Protein AF-A0A493T9R5-F1 (afdb_monomer)

Secondary structure (DSSP, 8-state):
--HHHHHHHHHHHHHHHHHHHHHHHHHHHHHHHHHHHHHHHHHHHHHS--TTHHHHHHHHHHHHHHHHHHHTTTTHHHHHHHHHHHHHHHHHH-HHHHHHHHHHHHHHHHHHHHHHHHHHHHHHHHHHHHHHHTTTGGGS--

pLDDT: mean 73.71, std 12.18, range [38.88, 91.94]

Radius of gyration: 25.65 Å; Cα contacts (8 Å, |Δi|>4): 9; chains: 1; bounding box: 42×55×64 Å

Foldseek 3Di:
DPVVVVVVVVVVVCVVCVVVVVVVVVVCVVCVVVVVVVVVVVVVCVVDPDPPPVVVVVCVVVCVVVVVLVVVPPVNCVCCVVVVVVLVVCCVVPVPVVVVCCVVVVVVVVVVVVVVVVVVVVVVVVVVVVVVVVVVVVPPDD

Sequence (142 aa):
NPQTQLEEGVSHLRHAMEPYTAWCQDLYAKAKPQLEKAVEQGFEFLQNPPDGFYPRLGVIGFAGILGLFLARGSKIKKLVYPAGFMGIGASMYYPQQAVAVAKVAGTQLYDWSLQGYIAVESLWKDNAKKKKSGKKDDKGSH

Solvent-accessible surface area (backbone atoms only — not comparable to full-atom values): 7916 Å² total; per-residue (Å²): 128,77,63,61,64,54,52,52,53,50,49,52,48,46,64,63,38,49,64,54,52,51,51,51,48,50,51,45,62,62,44,45,62,55,49,50,49,51,47,51,52,49,46,52,47,65,74,60,61,63,95,64,52,66,66,50,52,50,49,52,52,49,50,50,53,51,48,53,55,56,71,60,42,77,63,52,54,71,47,52,48,59,54,50,51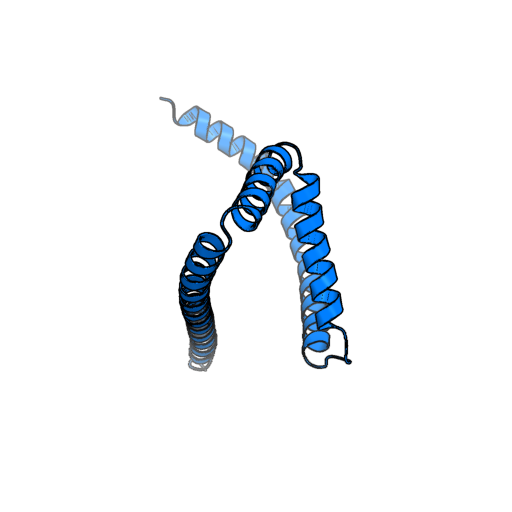,49,51,51,51,47,36,73,76,36,53,70,58,44,51,53,51,48,52,57,49,49,53,50,51,49,52,50,49,51,52,49,50,51,51,50,51,49,55,48,53,51,52,53,47,52,60,55,50,65,60,56,71,74,74,74,80,127

Mean predicted aligned error: 17.47 Å

Organism: Anas platyrhynchos platyrhynchos (NCBI:txid8840)

InterPro domains:
  IPR019166 MICOS complex subunit MIC26/MIC27 [PF09769] (2-121)
  IPR033182 MICOS complex subunit MIC26/MIC27, animal [PTHR14564] (2-140)

Structure (mmCIF, N/CA/C/O backbone):
data_AF-A0A493T9R5-F1
#
_entry.id   AF-A0A493T9R5-F1
#
loop_
_atom_site.group_PDB
_atom_site.id
_atom_site.type_symbol
_atom_site.label_atom_id
_atom_site.label_alt_id
_atom_site.label_comp_id
_atom_site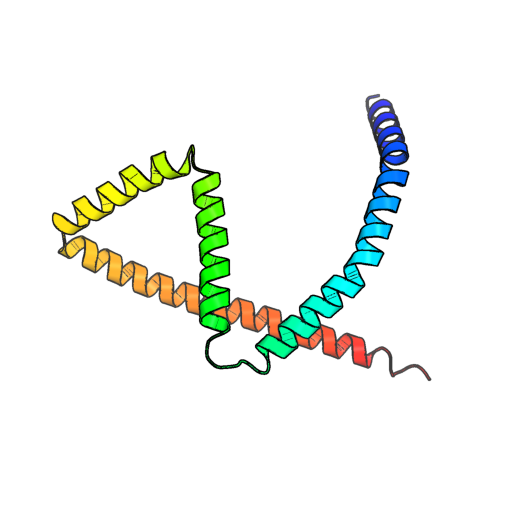.label_asym_id
_atom_site.label_entity_id
_atom_site.label_seq_id
_atom_site.pdbx_PDB_ins_code
_atom_site.Cartn_x
_atom_site.Cartn_y
_atom_site.Cartn_z
_atom_site.occupancy
_atom_site.B_iso_or_equiv
_atom_site.auth_seq_id
_atom_site.auth_comp_id
_atom_site.auth_asym_id
_atom_site.auth_atom_id
_atom_site.pdbx_PDB_model_num
ATOM 1 N N . ASN A 1 1 ? -7.040 25.510 37.818 1.00 50.69 1 ASN A N 1
ATOM 2 C CA . ASN A 1 1 ? -6.630 24.094 37.826 1.00 50.69 1 ASN A CA 1
ATOM 3 C C . ASN A 1 1 ? -7.347 23.388 36.672 1.00 50.69 1 ASN A C 1
ATOM 5 O O . ASN A 1 1 ? -8.528 23.117 36.810 1.00 50.69 1 ASN A O 1
ATOM 9 N N . PRO A 1 2 ? -6.716 23.241 35.495 1.00 55.94 2 PRO A N 1
ATOM 10 C CA . PRO A 1 2 ? -7.380 22.814 34.254 1.00 55.94 2 PRO A CA 1
ATOM 11 C C . PRO A 1 2 ? -7.611 21.297 34.123 1.00 55.94 2 PRO A C 1
ATOM 13 O O . PRO A 1 2 ? -8.224 20.870 33.150 1.00 55.94 2 PRO A O 1
ATOM 16 N N . GLN A 1 3 ? -7.129 20.480 35.067 1.00 57.50 3 GLN A N 1
ATOM 17 C CA . GLN A 1 3 ? -7.228 19.019 34.964 1.00 57.50 3 GLN A CA 1
ATOM 18 C C . GLN A 1 3 ? -8.639 18.476 35.230 1.00 57.50 3 GLN A C 1
ATOM 20 O O . GLN A 1 3 ? -9.060 17.547 34.549 1.00 57.50 3 GLN A O 1
ATOM 25 N N . THR A 1 4 ? -9.415 19.121 36.103 1.00 69.31 4 THR A N 1
ATOM 26 C CA . THR A 1 4 ? -10.737 18.623 36.516 1.00 69.31 4 THR A CA 1
ATOM 27 C C . THR A 1 4 ? -11.783 18.643 35.396 1.00 69.31 4 THR A C 1
ATOM 29 O O . THR A 1 4 ? -12.556 17.704 35.273 1.00 69.31 4 THR A O 1
ATOM 32 N N . GLN A 1 5 ? -11.784 19.651 34.512 1.00 67.12 5 GLN A N 1
ATOM 33 C CA . GLN A 1 5 ? -12.744 19.703 33.391 1.00 67.12 5 GLN A CA 1
ATOM 34 C C . GLN A 1 5 ? -12.458 18.662 32.298 1.00 67.12 5 GLN A C 1
ATOM 36 O O . GLN A 1 5 ? -13.377 18.170 31.644 1.00 67.12 5 GLN A O 1
ATOM 41 N N . LEU A 1 6 ? -11.183 18.321 32.093 1.00 73.31 6 LEU A N 1
ATOM 42 C CA . LEU A 1 6 ? -10.774 17.263 31.167 1.00 73.31 6 LEU A CA 1
ATOM 43 C C . LEU A 1 6 ? -11.136 15.885 31.721 1.00 73.31 6 LEU A C 1
ATOM 45 O O . LEU A 1 6 ? -11.622 15.045 30.970 1.00 73.31 6 LEU A O 1
ATOM 49 N N . GLU A 1 7 ? -10.948 15.668 33.021 1.00 69.88 7 GLU A N 1
ATOM 50 C CA . GLU A 1 7 ? -11.354 14.429 33.688 1.00 69.88 7 GLU A CA 1
ATOM 51 C C . GLU A 1 7 ? -12.868 14.225 33.624 1.00 69.88 7 GLU A C 1
ATOM 53 O O . GLU A 1 7 ? -13.324 13.134 33.288 1.00 69.88 7 GLU A O 1
ATOM 58 N N . GLU A 1 8 ? -13.649 15.281 33.838 1.00 72.00 8 GLU A N 1
ATOM 59 C CA . GLU A 1 8 ? -15.110 15.219 33.786 1.00 72.00 8 GLU A CA 1
ATOM 60 C C . GLU A 1 8 ? -15.630 14.990 32.356 1.00 72.00 8 GLU A C 1
ATOM 62 O O . GLU A 1 8 ? -16.502 14.147 32.131 1.00 72.00 8 GLU A O 1
ATOM 67 N N . GLY A 1 9 ? -15.023 15.645 31.359 1.00 75.62 9 GLY A N 1
ATOM 68 C CA . GLY A 1 9 ? -15.334 15.430 29.942 1.00 75.62 9 GLY A CA 1
ATOM 69 C C . GLY A 1 9 ? -14.953 14.032 29.441 1.00 75.62 9 GLY A C 1
ATOM 70 O O . GLY A 1 9 ? -15.719 13.409 28.702 1.00 75.62 9 GLY A O 1
ATOM 71 N N . VAL A 1 10 ? -13.804 13.501 29.873 1.00 75.81 10 VAL A N 1
ATOM 72 C CA . VAL A 1 10 ? -13.378 12.125 29.569 1.00 75.81 10 VAL A CA 1
ATOM 73 C C . VAL A 1 10 ? -14.275 11.112 30.277 1.00 75.81 10 VAL A C 1
ATOM 75 O O . VAL A 1 10 ? -14.605 10.093 29.676 1.00 75.81 10 VAL A O 1
ATOM 78 N N . SER A 1 11 ? -14.713 11.388 31.507 1.00 70.44 11 SER A N 1
ATOM 79 C CA . SER A 1 11 ? -15.625 10.518 32.256 1.00 70.44 11 SER A CA 1
ATOM 80 C C . SER A 1 11 ? -17.005 10.438 31.590 1.00 70.44 11 SER A C 1
ATOM 82 O O . SER A 1 11 ? -17.513 9.341 31.350 1.00 70.44 11 SER A O 1
ATOM 84 N N . HIS A 1 12 ? -17.560 11.574 31.152 1.00 71.75 12 HIS A N 1
ATOM 85 C CA . HIS A 1 12 ? -18.806 11.612 30.375 1.00 71.75 12 HIS A CA 1
ATOM 86 C C . HIS A 1 12 ? -18.686 10.912 29.016 1.00 71.75 12 HIS A C 1
ATOM 88 O O . HIS A 1 12 ? -19.580 10.155 28.631 1.00 71.75 12 HIS A O 1
ATOM 94 N N . LEU A 1 13 ? -17.577 11.116 28.296 1.00 73.62 13 LEU A N 1
ATOM 95 C CA . LEU A 1 13 ? -17.308 10.408 27.039 1.00 73.62 13 LEU A CA 1
ATOM 96 C C . LEU A 1 13 ? -17.163 8.904 27.250 1.00 73.62 13 LEU A C 1
ATOM 98 O O . LEU A 1 13 ? -17.627 8.134 26.415 1.00 73.62 13 LEU A O 1
ATOM 102 N N . ARG A 1 14 ? -16.541 8.478 28.351 1.00 71.75 14 ARG A N 1
ATOM 103 C CA . ARG A 1 14 ? -16.365 7.063 28.681 1.00 71.75 14 ARG A CA 1
ATOM 104 C C . ARG A 1 14 ? -17.703 6.404 28.985 1.00 71.75 14 ARG A C 1
ATOM 106 O O . ARG A 1 14 ? -17.974 5.355 28.417 1.00 71.75 14 ARG A O 1
ATOM 113 N N . HIS A 1 15 ? -18.565 7.060 29.759 1.00 70.06 15 HIS A N 1
ATOM 114 C CA . HIS A 1 15 ? -19.917 6.566 30.016 1.00 70.06 15 HIS A CA 1
ATOM 115 C C . HIS A 1 15 ? -20.797 6.537 28.756 1.00 70.06 15 HIS A C 1
ATOM 117 O O . HIS A 1 15 ? -21.596 5.621 28.585 1.00 70.06 15 HIS A O 1
ATOM 123 N N . ALA A 1 16 ? -20.632 7.498 27.840 1.00 72.25 16 ALA A N 1
ATOM 124 C CA . ALA A 1 16 ? -21.339 7.496 26.558 1.00 72.25 16 ALA A CA 1
ATOM 125 C C . ALA A 1 16 ? -20.781 6.451 25.571 1.00 72.25 16 ALA A C 1
ATOM 127 O O . ALA A 1 16 ? -21.531 5.893 24.768 1.00 72.25 16 ALA A O 1
ATOM 128 N N . MET A 1 17 ? -19.475 6.172 25.625 1.00 68.12 17 MET A N 1
AT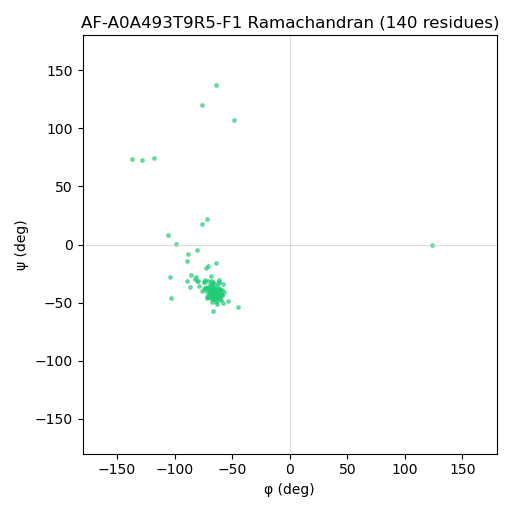OM 129 C CA . MET A 1 17 ? -18.829 5.174 24.773 1.00 68.12 17 MET A CA 1
ATOM 130 C C . MET A 1 17 ? -18.971 3.752 25.294 1.00 68.12 17 MET A C 1
ATOM 132 O O . MET A 1 17 ? -19.018 2.863 24.458 1.00 68.12 17 MET A O 1
ATOM 136 N N . GLU A 1 18 ? -19.074 3.511 26.602 1.00 71.25 18 GLU A N 1
ATOM 137 C CA . GLU A 1 18 ? -19.261 2.175 27.191 1.00 71.25 18 GLU A CA 1
ATOM 138 C C . GLU A 1 18 ? -20.316 1.323 26.458 1.00 71.25 18 GLU A C 1
ATOM 140 O O . GLU A 1 18 ? -19.966 0.240 25.971 1.00 71.25 18 GLU A O 1
ATOM 145 N N . PRO A 1 19 ? -21.563 1.800 26.261 1.00 77.00 19 PRO A N 1
ATOM 146 C CA . PRO A 1 19 ? -22.580 1.031 25.546 1.00 77.00 19 PRO A CA 1
ATOM 147 C C . PRO A 1 19 ? -22.249 0.850 24.056 1.00 77.00 19 PRO A C 1
ATOM 149 O O . PRO A 1 19 ? -22.536 -0.199 23.479 1.00 77.00 19 PRO A O 1
ATOM 152 N N . TYR A 1 20 ? -21.595 1.831 23.426 1.00 70.25 20 TYR A N 1
ATOM 153 C CA . TYR A 1 20 ? -21.198 1.746 22.018 1.00 70.25 20 TYR A CA 1
ATOM 154 C C . TYR A 1 20 ? -20.020 0.787 21.800 1.00 70.25 20 TYR A C 1
ATOM 156 O O . TYR A 1 20 ? -19.991 0.038 20.823 1.00 70.25 20 TYR A O 1
ATOM 164 N N . THR A 1 21 ? -19.065 0.762 22.731 1.00 76.88 21 THR A N 1
ATOM 165 C CA . THR A 1 21 ? -17.950 -0.184 22.739 1.00 76.88 21 THR A CA 1
ATOM 166 C C . THR A 1 21 ? -18.435 -1.599 22.989 1.00 76.88 21 THR A C 1
ATOM 168 O O . THR A 1 21 ? -17.952 -2.499 22.312 1.00 76.88 21 THR A O 1
ATOM 171 N N . ALA A 1 22 ? -19.427 -1.798 23.862 1.00 79.19 22 ALA A N 1
ATOM 172 C CA . ALA A 1 22 ? -20.042 -3.104 24.081 1.00 79.19 22 ALA A CA 1
ATOM 173 C C . ALA A 1 22 ? -20.766 -3.605 22.820 1.00 79.19 22 ALA A C 1
ATOM 175 O O . ALA A 1 22 ? -20.564 -4.744 22.410 1.00 79.19 22 ALA A O 1
ATOM 176 N N . TRP A 1 23 ? -21.534 -2.744 22.143 1.00 82.06 23 TRP A N 1
ATOM 177 C CA . TRP A 1 23 ? -22.203 -3.100 20.886 1.00 82.06 23 TRP A CA 1
ATOM 178 C C . TRP A 1 23 ? -21.214 -3.384 19.747 1.00 82.06 23 TRP A C 1
ATOM 180 O O . TRP A 1 23 ? -21.357 -4.370 19.026 1.00 82.06 23 TRP A O 1
ATOM 190 N N . CYS A 1 24 ? -20.166 -2.565 19.612 1.00 79.75 24 CYS A N 1
ATOM 191 C CA . CYS A 1 24 ? -19.088 -2.822 18.656 1.00 79.75 24 CYS A CA 1
ATOM 192 C C . CYS A 1 24 ? -18.336 -4.116 18.979 1.00 79.75 24 CYS A C 1
ATOM 194 O O . CYS A 1 24 ? -17.995 -4.854 18.061 1.00 79.75 24 CYS A O 1
ATOM 196 N N . GLN A 1 25 ? -18.073 -4.401 20.256 1.00 81.19 25 GLN A N 1
ATOM 197 C CA . GLN A 1 25 ? -17.434 -5.644 20.681 1.00 81.19 25 GLN A CA 1
ATOM 198 C C . GLN A 1 25 ? -18.319 -6.856 20.406 1.00 81.19 25 GLN A C 1
ATOM 200 O O . GLN A 1 25 ? -17.789 -7.864 19.954 1.00 81.19 25 GLN A O 1
ATOM 205 N N . ASP A 1 26 ? -19.632 -6.758 20.610 1.00 85.62 26 ASP A N 1
ATOM 206 C CA . ASP A 1 26 ? -20.583 -7.836 20.325 1.00 85.62 26 ASP A CA 1
ATOM 207 C C . ASP A 1 26 ? -20.691 -8.106 18.820 1.00 85.62 26 ASP A C 1
ATOM 209 O O . ASP A 1 26 ? -20.531 -9.239 18.363 1.00 85.62 26 ASP A O 1
ATOM 213 N N . LEU A 1 27 ? -20.834 -7.050 18.016 1.00 85.50 27 LEU A N 1
ATOM 214 C CA . LEU A 1 27 ? -20.804 -7.164 16.561 1.00 85.50 27 LEU A CA 1
ATOM 215 C C . LEU A 1 27 ? -19.473 -7.695 16.051 1.00 85.50 27 LEU A C 1
ATOM 217 O O . LEU A 1 27 ? -19.459 -8.534 15.153 1.00 85.50 27 LEU A O 1
ATOM 221 N N . TYR A 1 28 ? -18.360 -7.231 16.615 1.00 81.62 28 TYR A N 1
ATOM 222 C CA . TYR A 1 28 ? -17.045 -7.735 16.260 1.00 81.62 28 TYR A CA 1
ATOM 223 C C . TYR A 1 28 ? -16.919 -9.203 16.656 1.00 81.62 28 TYR A C 1
ATOM 225 O O . TYR A 1 28 ? -16.521 -10.000 15.822 1.00 81.62 28 TYR A O 1
ATOM 233 N N . ALA A 1 29 ? -17.330 -9.600 17.861 1.00 84.50 29 ALA A N 1
ATOM 234 C CA . ALA A 1 29 ? -17.322 -10.989 18.315 1.00 84.50 29 ALA A CA 1
ATOM 235 C C . ALA A 1 29 ? -18.219 -11.892 17.455 1.00 84.50 29 ALA A C 1
ATOM 237 O O . ALA A 1 29 ? -17.876 -13.049 17.229 1.00 84.50 29 ALA A O 1
ATOM 238 N N . LYS A 1 30 ? -19.323 -11.362 16.920 1.00 87.12 30 LYS A N 1
ATOM 239 C CA . LYS A 1 30 ? -20.233 -12.072 16.014 1.00 87.12 30 LYS A CA 1
ATOM 240 C C . LYS A 1 30 ? -19.713 -12.145 14.578 1.00 87.12 30 LYS A C 1
ATOM 242 O O . LYS A 1 30 ? -19.903 -13.156 13.903 1.00 87.12 30 LYS A O 1
ATOM 247 N N . ALA A 1 31 ? -19.035 -11.098 14.115 1.00 83.44 31 ALA A N 1
ATOM 248 C CA . ALA A 1 31 ? -18.446 -11.022 12.783 1.00 83.44 31 ALA A CA 1
ATOM 249 C C . ALA A 1 31 ? -17.102 -11.754 12.694 1.00 83.44 31 ALA A C 1
ATOM 251 O O . ALA A 1 31 ? -16.790 -12.321 11.652 1.00 83.44 31 ALA A O 1
ATOM 252 N N . LYS A 1 32 ? -16.324 -11.798 13.780 1.00 83.19 32 LYS A N 1
ATOM 253 C CA . LYS A 1 32 ? -15.015 -12.452 13.859 1.00 83.19 32 LYS A CA 1
ATOM 254 C C . LYS A 1 32 ? -15.044 -13.915 13.406 1.00 83.19 32 LYS A C 1
ATOM 256 O O . LYS A 1 32 ? -14.253 -14.231 12.529 1.00 83.19 32 LYS A O 1
ATOM 261 N N . PRO A 1 33 ? -15.965 -14.788 13.861 1.00 82.62 33 PRO A N 1
ATOM 262 C CA . PRO A 1 33 ? -16.016 -16.168 13.386 1.00 82.62 33 PRO A CA 1
ATOM 263 C C . PRO A 1 33 ? -16.457 -16.278 11.922 1.00 82.62 33 PRO A C 1
ATOM 265 O O . PRO A 1 33 ? -16.084 -17.235 11.252 1.00 82.62 33 PRO A O 1
ATOM 268 N N . GLN A 1 34 ? -17.238 -15.327 11.393 1.00 77.62 34 GLN A N 1
ATOM 269 C CA . GLN A 1 34 ? -17.559 -15.304 9.961 1.00 77.62 34 GLN A CA 1
ATOM 270 C C . GLN A 1 34 ? -16.375 -14.837 9.122 1.00 77.62 34 GLN A C 1
ATOM 272 O O . GLN A 1 34 ? -16.141 -15.381 8.050 1.00 77.62 34 GLN A O 1
ATOM 277 N N . LEU A 1 35 ? -15.620 -13.861 9.620 1.00 80.56 35 LEU A N 1
ATOM 278 C CA . LEU A 1 35 ? -14.419 -13.364 8.974 1.00 80.56 35 LEU A CA 1
ATOM 279 C C . LEU A 1 35 ? -13.310 -14.413 9.014 1.00 80.56 35 LEU A C 1
ATOM 281 O O . LEU A 1 35 ? -12.674 -14.636 7.998 1.00 80.56 35 LEU A O 1
ATOM 285 N N . GLU A 1 36 ? -13.118 -15.094 10.143 1.00 77.44 36 GLU A N 1
ATOM 286 C CA . GLU A 1 36 ? -12.191 -16.220 10.268 1.00 77.44 36 GLU A CA 1
ATOM 287 C C . GLU A 1 36 ? -12.590 -17.342 9.309 1.00 77.44 36 GLU A C 1
ATOM 289 O O . GLU A 1 36 ? -11.750 -17.757 8.524 1.00 77.44 36 GLU A O 1
ATOM 294 N N . LYS A 1 37 ? -13.874 -17.725 9.236 1.00 76.12 37 LYS A N 1
ATOM 295 C CA . LYS A 1 37 ? -14.353 -18.698 8.238 1.00 76.12 37 LYS A CA 1
ATOM 296 C C . LYS A 1 37 ? -14.161 -18.229 6.797 1.00 76.12 37 LYS A C 1
ATOM 298 O O . LYS A 1 37 ? -13.744 -19.019 5.965 1.00 76.12 37 LYS A O 1
ATOM 303 N N . ALA A 1 38 ? -14.441 -16.966 6.484 1.00 76.06 38 ALA A N 1
ATOM 304 C CA . ALA A 1 38 ? -14.270 -16.417 5.138 1.00 76.06 38 ALA A CA 1
ATOM 305 C C . ALA A 1 38 ? -12.791 -16.297 4.747 1.00 76.06 38 ALA A C 1
ATOM 307 O O . ALA A 1 38 ? -12.438 -16.502 3.589 1.00 76.06 38 ALA A O 1
ATOM 308 N N . VAL A 1 39 ? -11.922 -15.982 5.709 1.00 73.19 39 VAL A N 1
ATOM 309 C CA . VAL A 1 39 ? -10.470 -15.942 5.529 1.00 73.19 39 VAL A CA 1
ATOM 310 C C . VAL A 1 39 ? -9.928 -17.350 5.373 1.00 73.19 39 VAL A C 1
ATOM 312 O O . VAL A 1 39 ? -9.133 -17.562 4.477 1.00 73.19 39 VAL A O 1
ATOM 315 N N . GLU A 1 40 ? -10.363 -18.310 6.181 1.00 68.88 40 GLU A N 1
ATOM 316 C CA . GLU A 1 40 ? -9.911 -19.701 6.129 1.00 68.88 40 GLU A CA 1
ATOM 317 C C . GLU A 1 40 ? -10.385 -20.383 4.840 1.00 68.88 40 GLU A C 1
ATOM 319 O O . GLU A 1 40 ? -9.583 -20.989 4.139 1.00 68.88 40 GLU A O 1
ATOM 324 N N . GLN A 1 41 ? -11.636 -20.146 4.435 1.00 66.44 41 GLN A N 1
ATOM 325 C CA . GLN A 1 41 ? -12.192 -20.607 3.163 1.00 66.44 41 GLN A CA 1
ATOM 326 C C . GLN A 1 41 ? -11.553 -19.887 1.966 1.00 66.44 41 GLN A C 1
ATOM 328 O O . GLN A 1 41 ? -11.262 -20.508 0.948 1.00 66.44 41 GLN A O 1
ATOM 333 N N . GLY A 1 42 ? -11.269 -18.587 2.088 1.00 67.44 42 GLY A N 1
ATOM 334 C CA . GLY A 1 42 ? -10.523 -17.827 1.085 1.00 67.44 42 GLY A CA 1
ATOM 335 C C . GLY A 1 42 ? -9.061 -18.265 0.980 1.00 67.44 42 GLY A C 1
ATOM 336 O O . GLY A 1 42 ? -8.505 -18.280 -0.115 1.00 67.44 42 GLY A O 1
ATOM 337 N N . PHE A 1 43 ? -8.447 -18.662 2.095 1.00 61.97 43 PHE A N 1
ATOM 338 C CA . PHE A 1 43 ? -7.071 -19.140 2.168 1.00 61.97 43 PHE A CA 1
ATOM 339 C C . PHE A 1 43 ? -6.952 -20.571 1.642 1.00 61.97 43 PHE A C 1
ATOM 341 O O . PHE A 1 43 ? -6.032 -20.833 0.878 1.00 61.97 43 PHE A O 1
ATOM 348 N N . GLU A 1 44 ? -7.905 -21.462 1.932 1.00 64.00 44 GLU A N 1
ATOM 349 C CA . GLU A 1 44 ? -8.023 -22.769 1.265 1.00 64.00 44 GLU A CA 1
ATOM 350 C C . GLU A 1 44 ? -8.210 -22.614 -0.250 1.00 64.00 44 GLU A C 1
ATOM 352 O O . GLU A 1 44 ? -7.595 -23.347 -1.027 1.00 64.00 44 GLU A O 1
ATOM 357 N N . PHE A 1 45 ? -8.995 -21.622 -0.686 1.00 60.22 45 PHE A N 1
ATOM 358 C CA . PHE A 1 45 ? -9.194 -21.310 -2.106 1.00 60.22 45 PHE A CA 1
ATOM 359 C C . PHE A 1 45 ? -7.931 -20.736 -2.774 1.00 60.22 45 PHE A C 1
ATOM 361 O O . PHE A 1 45 ? -7.679 -20.970 -3.955 1.00 60.22 45 PHE A O 1
ATOM 368 N N . LEU A 1 46 ? -7.105 -20.004 -2.018 1.00 64.56 46 LEU A N 1
ATOM 369 C CA . LEU A 1 46 ? -5.769 -19.566 -2.441 1.00 64.56 46 LEU A CA 1
ATOM 370 C C . LEU A 1 46 ? -4.758 -20.726 -2.451 1.00 64.56 46 LEU A C 1
ATOM 372 O O . LEU A 1 46 ? -3.830 -20.713 -3.256 1.00 64.56 46 LEU A O 1
ATOM 376 N N . GLN A 1 47 ? -4.929 -21.717 -1.570 1.00 62.91 47 GLN A N 1
ATOM 377 C CA . GLN A 1 47 ? -4.018 -22.851 -1.400 1.00 62.91 47 GLN A CA 1
ATOM 378 C C . GLN A 1 47 ? -4.254 -23.968 -2.436 1.00 62.91 47 GLN A C 1
ATOM 380 O O . GLN A 1 47 ? -3.295 -24.641 -2.809 1.00 62.91 47 GLN A O 1
ATOM 385 N N . ASN A 1 48 ? -5.480 -24.112 -2.958 1.00 58.03 48 ASN A N 1
ATOM 386 C CA . ASN A 1 48 ? -5.820 -24.937 -4.127 1.00 58.03 48 ASN A CA 1
ATOM 387 C C . ASN A 1 48 ? -6.374 -24.058 -5.263 1.00 58.03 48 ASN A C 1
ATOM 389 O O . ASN A 1 48 ? -7.586 -24.041 -5.482 1.00 58.03 48 ASN A O 1
ATOM 393 N N . PRO A 1 49 ? -5.536 -23.289 -5.976 1.00 57.19 49 PRO A N 1
ATOM 394 C CA . PRO A 1 49 ? -6.042 -22.360 -6.971 1.00 57.19 49 PRO A CA 1
ATOM 395 C C . PRO A 1 49 ? -6.469 -23.108 -8.249 1.00 57.19 49 PRO A C 1
ATOM 397 O O . PRO A 1 49 ? -5.622 -23.714 -8.904 1.00 57.19 49 PRO A O 1
ATOM 400 N N . PRO A 1 50 ? -7.744 -23.037 -8.674 1.00 60.62 50 PRO A N 1
ATOM 401 C CA . PRO A 1 50 ? -8.088 -23.272 -10.070 1.00 60.62 50 PRO A CA 1
ATOM 402 C C . PRO A 1 50 ? -7.445 -22.173 -10.934 1.00 60.62 50 PRO A C 1
ATOM 404 O O . PRO A 1 50 ? -7.450 -20.993 -10.558 1.00 60.62 50 PRO A O 1
ATOM 407 N N . ASP A 1 51 ? -6.880 -22.556 -12.082 1.00 54.50 51 ASP A N 1
ATOM 408 C CA . ASP A 1 51 ? -6.184 -21.662 -13.014 1.00 54.50 51 ASP A CA 1
ATOM 409 C C . ASP A 1 51 ? -7.016 -20.399 -13.320 1.00 54.50 51 ASP A C 1
ATOM 411 O O . ASP A 1 51 ? -8.028 -20.441 -14.021 1.00 54.50 51 ASP A O 1
ATOM 415 N N . GLY A 1 52 ? -6.605 -19.248 -12.767 1.00 59.66 52 GLY A N 1
ATOM 416 C CA . GLY A 1 52 ? -7.226 -17.942 -13.037 1.00 59.66 52 GLY A CA 1
ATOM 417 C C . GLY A 1 52 ? -7.739 -17.145 -11.832 1.00 59.66 52 GLY A C 1
ATOM 418 O O . GLY A 1 52 ? -8.213 -16.022 -12.026 1.00 59.66 52 GLY A O 1
ATOM 419 N N . PHE A 1 53 ? -7.620 -17.642 -10.597 1.00 67.00 53 PHE A N 1
ATOM 420 C CA . PHE A 1 53 ? -8.083 -16.902 -9.410 1.00 67.00 53 PHE A CA 1
ATOM 421 C C . PHE A 1 53 ? -7.211 -15.682 -9.053 1.00 67.00 53 PHE A C 1
ATOM 423 O O . PHE A 1 53 ? -7.732 -14.585 -8.849 1.00 67.00 53 PHE A O 1
ATOM 430 N N . TYR A 1 54 ? -5.883 -15.834 -9.058 1.00 68.56 54 TYR A N 1
ATOM 431 C CA . TYR A 1 54 ? -4.937 -14.751 -8.749 1.00 68.56 54 TYR A CA 1
ATOM 432 C C . TYR A 1 54 ? -4.995 -13.568 -9.726 1.00 68.56 54 TYR A C 1
ATOM 434 O O . TYR A 1 54 ? -5.039 -12.431 -9.258 1.00 68.56 54 TYR A O 1
ATOM 442 N N . PRO A 1 55 ? -5.067 -13.779 -11.056 1.00 74.75 55 PRO A N 1
ATOM 443 C CA . PRO A 1 55 ? -5.295 -12.687 -11.995 1.00 74.75 55 PRO A CA 1
ATOM 444 C C . PRO A 1 55 ? -6.587 -11.915 -11.703 1.00 74.75 55 PRO A C 1
ATOM 446 O O . PRO A 1 55 ? -6.589 -10.689 -11.741 1.00 74.75 55 PRO A O 1
ATOM 449 N N . ARG A 1 56 ? -7.683 -12.603 -11.352 1.00 74.69 56 ARG A N 1
ATOM 450 C CA . ARG A 1 56 ? -8.980 -11.962 -11.070 1.00 74.69 56 ARG A CA 1
ATOM 451 C C . ARG A 1 56 ? -8.978 -11.199 -9.748 1.00 74.69 56 ARG A C 1
ATOM 453 O O . ARG A 1 56 ? -9.421 -10.056 -9.724 1.00 74.69 56 ARG A O 1
ATOM 460 N N . LEU A 1 57 ? -8.435 -11.781 -8.677 1.00 80.75 57 LEU A N 1
ATOM 461 C CA . LEU A 1 57 ? -8.229 -11.079 -7.404 1.00 80.75 57 LEU A CA 1
ATOM 462 C C . LEU A 1 57 ? -7.301 -9.876 -7.565 1.00 80.75 57 LEU A C 1
ATOM 464 O O . LEU A 1 57 ? -7.581 -8.811 -7.022 1.00 80.75 57 LEU A O 1
ATOM 468 N N . GLY A 1 58 ? -6.229 -10.037 -8.340 1.00 80.75 58 GLY A N 1
ATOM 469 C CA . GLY A 1 58 ? -5.303 -8.965 -8.673 1.00 80.75 58 GLY A CA 1
ATOM 470 C C . GLY A 1 58 ? -6.025 -7.812 -9.357 1.00 80.75 58 GLY A C 1
ATOM 471 O O . GLY A 1 58 ? -5.919 -6.682 -8.894 1.00 80.75 58 GLY A O 1
ATOM 472 N N . VAL A 1 59 ? -6.824 -8.097 -10.391 1.00 85.06 59 VAL A N 1
ATOM 473 C CA . VAL A 1 59 ? -7.605 -7.080 -11.114 1.00 85.06 59 VAL A CA 1
ATOM 474 C C . VAL A 1 59 ? -8.668 -6.437 -10.222 1.00 85.06 59 VAL A C 1
ATOM 476 O O . VAL A 1 59 ? -8.808 -5.220 -10.258 1.00 85.06 59 VAL A O 1
ATOM 479 N N . ILE A 1 60 ? -9.381 -7.200 -9.388 1.00 83.69 60 ILE A N 1
ATOM 480 C CA . ILE A 1 60 ? -10.391 -6.662 -8.459 1.00 83.69 60 ILE A CA 1
ATOM 481 C C . ILE A 1 60 ? -9.737 -5.759 -7.403 1.00 83.69 60 ILE A C 1
ATOM 483 O O . ILE A 1 60 ? -10.219 -4.655 -7.147 1.00 83.69 60 ILE A O 1
ATOM 487 N N . GLY A 1 61 ? -8.613 -6.188 -6.827 1.00 89.81 61 GLY A N 1
ATOM 488 C CA . GLY A 1 61 ? -7.846 -5.398 -5.865 1.00 89.81 61 GLY A CA 1
ATOM 489 C C . GLY A 1 61 ? -7.281 -4.125 -6.493 1.00 89.81 61 GLY A C 1
ATOM 490 O O . GLY A 1 61 ? -7.448 -3.034 -5.943 1.00 89.81 61 GLY A O 1
ATOM 491 N N . PHE A 1 62 ? -6.690 -4.234 -7.685 1.00 87.75 62 PHE A N 1
ATOM 492 C CA . PHE A 1 62 ? -6.197 -3.076 -8.430 1.00 87.75 62 PHE A CA 1
ATOM 493 C C . PHE A 1 62 ? -7.324 -2.117 -8.803 1.00 87.75 62 PHE A C 1
ATOM 495 O O . PHE A 1 62 ? -7.172 -0.911 -8.624 1.00 87.75 62 PHE A O 1
ATOM 502 N N . ALA A 1 63 ? -8.462 -2.627 -9.274 1.00 89.38 63 ALA A N 1
ATOM 503 C CA . ALA A 1 63 ? -9.628 -1.819 -9.614 1.00 89.38 63 ALA A CA 1
ATOM 504 C C . ALA A 1 63 ? -10.190 -1.089 -8.386 1.00 89.38 63 ALA A C 1
ATOM 506 O O . ALA A 1 63 ? -10.587 0.067 -8.501 1.00 89.38 63 ALA A O 1
ATOM 507 N N . GLY A 1 64 ? -10.162 -1.712 -7.206 1.00 89.50 64 GLY A N 1
ATOM 508 C CA . GLY A 1 64 ? -10.540 -1.069 -5.948 1.00 89.50 64 GLY A CA 1
ATOM 509 C C . GLY A 1 64 ? -9.593 0.067 -5.552 1.00 89.50 64 GLY A C 1
ATOM 510 O O . GLY A 1 64 ? -10.048 1.168 -5.236 1.00 89.50 64 GLY A O 1
ATOM 511 N N . ILE A 1 65 ? -8.277 -0.160 -5.623 1.00 86.69 65 ILE A N 1
ATOM 512 C CA . ILE A 1 65 ? -7.266 0.864 -5.306 1.00 86.69 65 ILE A CA 1
ATOM 513 C C . ILE A 1 65 ? -7.343 2.025 -6.302 1.00 86.69 65 ILE A C 1
ATOM 515 O O . ILE A 1 65 ? -7.371 3.190 -5.899 1.00 86.69 65 ILE A O 1
ATOM 519 N N . LEU A 1 66 ? -7.431 1.719 -7.598 1.00 85.75 66 LEU A N 1
ATOM 520 C CA . LEU A 1 66 ? -7.617 2.713 -8.654 1.00 85.75 66 LEU A CA 1
ATOM 521 C C . LEU A 1 66 ? -8.934 3.472 -8.462 1.00 85.75 66 LEU A C 1
ATOM 523 O O . LEU A 1 66 ? -8.942 4.699 -8.522 1.00 85.75 66 LEU A O 1
ATOM 527 N N . GLY A 1 67 ? -10.027 2.775 -8.156 1.00 83.56 67 GLY A N 1
ATOM 528 C CA . GLY A 1 67 ? -11.328 3.372 -7.864 1.00 83.56 67 GLY A CA 1
ATOM 529 C C . GLY A 1 67 ? -11.281 4.329 -6.674 1.00 83.56 67 GLY A C 1
ATOM 530 O O . GLY A 1 67 ? -11.788 5.443 -6.772 1.00 83.56 67 GLY A O 1
ATOM 531 N N . LEU A 1 68 ? -10.601 3.962 -5.586 1.00 83.19 68 LEU A N 1
ATOM 532 C CA . LEU A 1 68 ? -10.399 4.827 -4.420 1.00 83.19 68 LEU A CA 1
ATOM 533 C C . LEU A 1 68 ? -9.535 6.056 -4.754 1.00 83.19 68 LEU A C 1
ATOM 535 O O . LEU A 1 68 ? -9.838 7.174 -4.325 1.00 83.19 68 LEU A O 1
ATOM 539 N N . PHE A 1 69 ? -8.479 5.865 -5.546 1.00 77.56 69 PHE A N 1
ATOM 540 C CA . PHE A 1 69 ? -7.595 6.939 -6.001 1.00 77.56 69 PHE A CA 1
ATOM 541 C C . PHE A 1 69 ? -8.329 7.937 -6.909 1.00 77.56 69 PHE A C 1
ATOM 543 O O . PHE A 1 69 ? -8.155 9.152 -6.775 1.00 77.56 69 PHE A O 1
ATOM 550 N N . LEU A 1 70 ? -9.207 7.437 -7.783 1.00 71.44 70 LEU A N 1
ATOM 551 C CA . LEU A 1 70 ? -10.065 8.247 -8.646 1.00 71.44 70 LEU A CA 1
ATOM 552 C C . LEU A 1 70 ? -11.209 8.915 -7.865 1.00 71.44 70 LEU A C 1
ATOM 554 O O . LEU A 1 70 ? -11.526 10.072 -8.144 1.00 71.44 70 LEU A O 1
ATOM 558 N N . ALA A 1 71 ? -11.795 8.235 -6.874 1.00 75.31 71 ALA A N 1
ATOM 559 C CA . ALA A 1 71 ? -12.868 8.763 -6.027 1.00 75.31 71 ALA A CA 1
ATOM 560 C C . ALA A 1 71 ? -12.386 9.912 -5.126 1.00 75.31 71 ALA A C 1
ATOM 562 O O . ALA A 1 71 ? -13.109 10.880 -4.902 1.00 75.31 71 ALA A O 1
ATOM 563 N N . ARG A 1 72 ? -11.119 9.894 -4.694 1.00 70.38 72 ARG A N 1
ATOM 564 C CA . ARG A 1 72 ? -10.463 11.008 -3.975 1.00 70.38 72 ARG A CA 1
ATOM 565 C C . ARG A 1 72 ? -10.055 12.175 -4.907 1.00 70.38 72 ARG A C 1
ATOM 567 O O . ARG A 1 72 ? -9.226 13.022 -4.564 1.00 70.38 72 ARG A O 1
ATOM 574 N N . GLY A 1 73 ? -10.638 12.223 -6.104 1.00 61.78 73 GLY A N 1
ATOM 575 C CA . GLY A 1 73 ? -10.156 12.866 -7.327 1.00 61.78 73 GLY A CA 1
ATOM 576 C C . GLY A 1 73 ? -10.152 14.393 -7.432 1.00 61.78 73 GLY A C 1
ATOM 577 O O . GLY A 1 73 ? -10.088 14.888 -8.553 1.00 61.78 73 GLY A O 1
ATOM 578 N N . SER A 1 74 ? -10.155 15.167 -6.343 1.00 61.75 74 SER A N 1
ATOM 579 C CA . SER A 1 74 ? -10.044 16.637 -6.461 1.00 61.75 74 SER A CA 1
ATOM 580 C C . SER A 1 74 ? -8.591 17.136 -6.515 1.00 61.75 74 SER A C 1
ATOM 582 O O . SER A 1 74 ? -8.271 18.054 -7.269 1.00 61.75 74 SER A O 1
ATOM 584 N N . LYS A 1 75 ? -7.666 16.507 -5.777 1.00 64.12 75 LYS A N 1
ATOM 585 C CA . LYS A 1 75 ? -6.260 16.967 -5.716 1.00 64.12 75 LYS A CA 1
ATOM 586 C C . LYS A 1 75 ? -5.286 16.122 -6.533 1.00 64.12 75 LYS A C 1
ATOM 588 O O . LYS A 1 75 ? -4.292 16.641 -7.025 1.00 64.12 75 LYS A O 1
ATOM 593 N N . ILE A 1 76 ? -5.599 14.844 -6.725 1.00 67.81 76 ILE A N 1
ATOM 594 C CA . ILE A 1 76 ? -4.748 13.898 -7.453 1.00 67.81 76 ILE A CA 1
ATOM 595 C C . ILE A 1 76 ? -4.719 14.211 -8.954 1.00 67.81 76 ILE A C 1
ATOM 597 O O . ILE A 1 76 ? -3.639 14.305 -9.528 1.00 67.81 76 ILE A O 1
ATOM 601 N N . LYS A 1 77 ? -5.876 14.478 -9.584 1.00 61.59 77 LYS A N 1
ATOM 602 C CA . LYS A 1 77 ? -5.935 14.883 -11.004 1.00 61.59 77 LYS A CA 1
ATOM 603 C C . LYS A 1 77 ? -5.120 16.152 -11.279 1.00 61.59 77 LYS A C 1
ATOM 605 O O . LYS A 1 77 ? -4.496 16.250 -12.326 1.00 61.59 77 LYS A O 1
ATOM 610 N N . LYS A 1 78 ? -5.059 17.089 -10.325 1.00 66.25 78 LYS A N 1
ATOM 611 C CA . LYS A 1 78 ? -4.320 18.355 -10.465 1.00 66.25 78 LYS A CA 1
ATOM 612 C C . LYS A 1 78 ? -2.793 18.186 -10.436 1.00 66.25 78 LYS A C 1
ATOM 614 O O . LYS A 1 78 ? -2.092 19.074 -10.896 1.00 66.25 78 LYS A O 1
ATOM 619 N N . LEU A 1 79 ? -2.289 17.062 -9.923 1.00 66.94 79 LEU A N 1
ATOM 620 C CA . LEU A 1 79 ? -0.860 16.730 -9.877 1.00 66.94 79 LEU A CA 1
ATOM 621 C C . LEU A 1 79 ? -0.478 15.719 -10.958 1.00 66.94 79 LEU A C 1
ATOM 623 O O . LEU A 1 79 ? 0.493 15.924 -11.676 1.00 66.94 79 LEU A O 1
ATOM 627 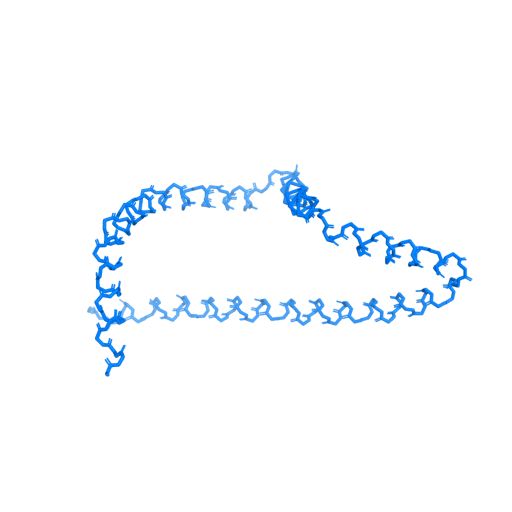N N . VAL A 1 80 ? -1.272 14.660 -11.113 1.00 70.62 80 VAL A N 1
ATOM 628 C CA . VAL A 1 80 ? -1.001 13.581 -12.069 1.00 70.62 80 VAL A CA 1
ATOM 629 C C . VAL A 1 80 ? -1.118 14.068 -13.511 1.00 70.62 80 VAL A C 1
ATOM 631 O O . VAL A 1 80 ? -0.340 13.633 -14.350 1.00 70.62 80 VAL A O 1
ATOM 634 N N . TYR A 1 81 ? -2.037 14.995 -13.806 1.00 66.81 81 TYR A N 1
ATOM 635 C CA . TYR A 1 81 ? -2.210 15.515 -15.164 1.00 66.81 81 TYR A CA 1
ATOM 636 C C . TYR A 1 81 ? -0.989 16.331 -15.629 1.00 66.81 81 TYR A C 1
ATOM 638 O O . TYR A 1 81 ? -0.369 15.922 -16.603 1.00 66.81 81 TYR A O 1
ATOM 646 N N . PRO A 1 82 ? -0.545 17.404 -14.939 1.00 73.50 82 PRO A N 1
ATOM 647 C CA . PRO A 1 82 ? 0.673 18.118 -15.326 1.00 73.50 82 PRO A CA 1
ATOM 648 C C . PRO A 1 82 ? 1.956 17.295 -15.160 1.00 73.50 82 PRO A C 1
ATOM 650 O O . PRO A 1 82 ? 2.805 17.371 -16.039 1.00 73.50 82 PRO A O 1
ATOM 653 N N . ALA A 1 83 ? 2.107 16.475 -14.111 1.00 77.12 83 ALA A N 1
ATOM 654 C CA . ALA A 1 83 ? 3.313 15.653 -13.948 1.00 77.12 83 ALA A CA 1
ATOM 655 C C . ALA A 1 83 ? 3.409 14.543 -15.008 1.00 77.12 83 ALA A C 1
ATOM 657 O O . ALA A 1 83 ? 4.474 14.321 -15.579 1.00 77.12 83 ALA A O 1
ATOM 658 N N . GLY A 1 84 ? 2.292 13.878 -15.316 1.00 77.31 84 GLY A N 1
ATOM 659 C CA . GLY A 1 84 ? 2.220 12.864 -16.365 1.00 77.31 84 GLY A CA 1
ATOM 660 C C . GLY A 1 84 ? 2.411 13.465 -17.756 1.00 77.31 84 GLY A C 1
ATOM 661 O O . GLY A 1 84 ? 3.187 12.938 -18.546 1.00 77.31 84 GLY A O 1
ATOM 662 N N . PHE A 1 85 ? 1.779 14.606 -18.042 1.00 76.19 85 PHE A N 1
ATOM 663 C CA . PHE A 1 85 ? 1.914 15.283 -19.333 1.00 76.19 85 PHE A CA 1
ATOM 664 C C . PHE A 1 85 ? 3.319 15.873 -19.535 1.00 76.19 85 PHE A C 1
ATOM 666 O O . PHE A 1 85 ? 3.878 15.743 -20.622 1.00 76.19 85 PHE A O 1
ATOM 673 N N . MET A 1 86 ? 3.937 16.441 -18.488 1.00 75.69 86 MET A N 1
ATOM 674 C CA . MET A 1 86 ? 5.348 16.853 -18.516 1.00 75.69 86 MET A CA 1
ATOM 675 C C . MET A 1 86 ? 6.286 15.661 -18.691 1.00 75.69 86 MET A C 1
ATOM 677 O O . MET A 1 86 ? 7.222 15.756 -19.476 1.00 75.69 86 MET A O 1
ATOM 681 N N . GLY A 1 87 ? 6.036 14.538 -18.013 1.00 79.50 87 GLY A N 1
ATOM 682 C CA . GLY A 1 87 ? 6.845 13.328 -18.163 1.00 79.50 87 GLY A CA 1
ATOM 683 C C . GLY A 1 87 ? 6.791 12.767 -19.585 1.00 79.50 87 GLY A C 1
ATOM 684 O O . GLY A 1 87 ? 7.830 12.469 -20.170 1.00 79.50 87 GLY A 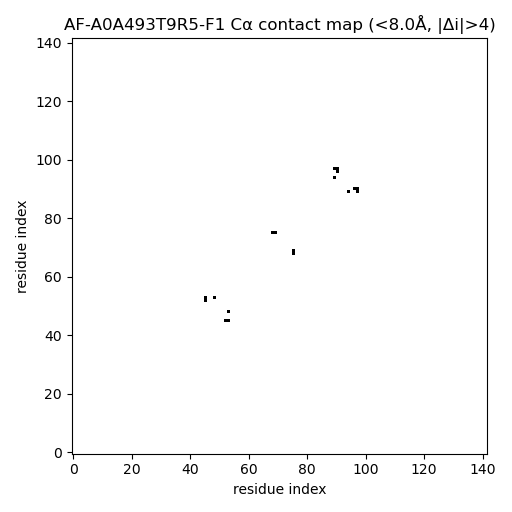O 1
ATOM 685 N N . ILE A 1 88 ? 5.595 12.700 -20.177 1.00 80.00 88 ILE A N 1
ATOM 686 C CA . ILE A 1 88 ? 5.406 12.242 -21.560 1.00 80.00 88 ILE A CA 1
ATOM 687 C C . ILE A 1 88 ? 6.048 13.230 -22.546 1.00 80.00 88 ILE A C 1
ATOM 689 O O . ILE A 1 88 ? 6.822 12.807 -23.406 1.00 80.00 88 ILE A O 1
ATOM 693 N N . GLY A 1 89 ? 5.816 14.536 -22.384 1.00 77.50 89 GLY A N 1
ATOM 694 C CA . GLY A 1 89 ? 6.418 15.571 -23.231 1.00 77.50 89 GLY A CA 1
ATOM 695 C C . GLY A 1 89 ? 7.948 15.583 -23.165 1.00 77.50 89 GLY A C 1
ATOM 696 O O . GLY A 1 89 ? 8.614 15.603 -24.198 1.00 77.50 89 GLY A O 1
ATOM 697 N N . ALA A 1 90 ? 8.517 15.482 -21.962 1.00 75.12 90 ALA A N 1
ATOM 698 C CA . ALA A 1 90 ? 9.961 15.394 -21.766 1.00 75.12 90 ALA A CA 1
ATOM 699 C C . ALA A 1 90 ? 10.544 14.083 -22.316 1.00 75.12 90 ALA A C 1
ATOM 701 O O . ALA A 1 90 ? 11.652 14.094 -22.845 1.00 75.12 90 ALA A O 1
ATOM 702 N N . SER A 1 91 ? 9.805 12.968 -22.265 1.00 72.50 91 SER A N 1
ATOM 703 C CA . SER A 1 91 ? 10.257 11.698 -22.850 1.00 72.50 91 SER A CA 1
ATOM 704 C C . SER A 1 91 ? 10.298 11.723 -24.381 1.00 72.50 91 SER A C 1
ATOM 706 O O . SER A 1 91 ? 11.231 11.181 -24.971 1.00 72.50 91 SER A O 1
ATOM 708 N N . MET A 1 92 ? 9.331 12.395 -25.019 1.00 72.12 92 MET A N 1
ATOM 709 C CA . MET A 1 92 ? 9.293 12.572 -26.474 1.00 72.12 92 MET A CA 1
ATOM 710 C C . MET A 1 92 ? 10.362 13.554 -26.960 1.00 72.12 92 MET A C 1
ATOM 712 O O . MET A 1 92 ? 10.937 13.342 -28.024 1.00 72.12 92 MET A O 1
ATOM 716 N N . TYR A 1 93 ? 10.642 14.608 -26.189 1.00 73.25 93 TYR A N 1
ATOM 717 C CA . TYR A 1 93 ? 11.609 15.643 -26.564 1.00 73.25 93 TYR A CA 1
ATOM 718 C C . TYR A 1 93 ? 13.063 15.290 -26.171 1.00 73.25 93 TYR A C 1
ATOM 720 O O . TYR A 1 93 ? 13.995 15.715 -26.848 1.00 73.25 93 TYR A O 1
ATOM 728 N N . TYR A 1 94 ? 13.279 14.454 -25.140 1.00 72.19 94 TYR A N 1
ATOM 729 C CA . TYR A 1 94 ? 14.604 13.987 -24.691 1.00 72.19 94 TYR A CA 1
ATOM 730 C C . TYR A 1 94 ? 14.643 12.480 -24.350 1.00 72.19 94 TYR A C 1
ATOM 732 O O . TYR A 1 94 ? 14.797 12.090 -23.184 1.00 72.19 94 TYR A O 1
ATOM 740 N N . PRO A 1 95 ? 14.613 11.595 -25.363 1.00 71.88 95 PRO A N 1
ATOM 741 C CA . PRO A 1 95 ? 14.620 10.143 -25.158 1.00 71.88 95 PRO A CA 1
ATOM 742 C C . PRO A 1 95 ? 15.888 9.627 -24.447 1.00 71.88 95 PRO A C 1
ATOM 744 O O . PRO A 1 95 ? 15.825 8.671 -23.680 1.00 71.88 95 PRO A O 1
ATOM 747 N N . GLN A 1 96 ? 17.039 10.283 -24.633 1.00 67.69 96 GLN A N 1
ATOM 748 C CA . GLN A 1 96 ? 18.306 9.928 -23.971 1.00 67.69 96 GLN A CA 1
ATOM 749 C C . GLN A 1 96 ? 18.270 10.135 -22.447 1.00 67.69 96 GLN A C 1
ATOM 751 O O . GLN A 1 96 ? 18.736 9.276 -21.696 1.00 67.69 96 GLN A O 1
ATOM 756 N N . GLN A 1 97 ? 17.679 11.238 -21.979 1.00 72.38 97 GLN A N 1
ATOM 757 C CA . GLN A 1 97 ? 17.530 11.500 -20.545 1.00 72.38 97 GLN A CA 1
ATOM 758 C C . GLN A 1 97 ? 16.481 10.577 -19.926 1.00 72.38 97 GLN A C 1
ATOM 760 O O . GLN A 1 97 ? 16.701 10.060 -18.834 1.00 72.38 97 GLN A O 1
ATOM 765 N N . ALA A 1 98 ? 15.392 10.290 -20.647 1.00 76.94 98 ALA A N 1
ATOM 766 C CA . ALA A 1 98 ? 14.395 9.321 -20.203 1.00 76.94 98 ALA A CA 1
ATOM 767 C C . ALA A 1 98 ? 15.001 7.919 -20.015 1.00 76.94 98 ALA A C 1
ATOM 769 O O . ALA A 1 98 ? 14.740 7.280 -19.000 1.00 76.94 98 ALA A O 1
ATOM 770 N N . VAL A 1 99 ? 15.865 7.461 -20.930 1.00 75.69 99 VAL A N 1
ATOM 771 C CA . VAL A 1 99 ? 16.560 6.165 -20.804 1.00 75.69 99 VAL A CA 1
ATOM 772 C C . VAL A 1 99 ? 17.557 6.160 -19.642 1.00 75.69 99 VAL A C 1
ATOM 774 O O . VAL A 1 99 ? 17.634 5.171 -18.915 1.00 75.69 99 VAL A O 1
ATOM 777 N N . ALA A 1 100 ? 18.313 7.242 -19.436 1.00 78.81 100 ALA A N 1
ATOM 778 C CA . ALA A 1 100 ? 19.239 7.344 -18.307 1.00 78.81 100 ALA A CA 1
ATOM 779 C C . ALA A 1 100 ? 18.4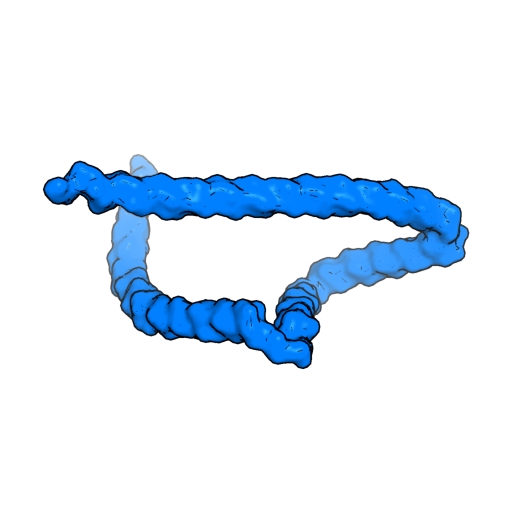94 7.316 -16.961 1.00 78.81 100 ALA A C 1
ATOM 781 O O . ALA A 1 100 ? 18.858 6.550 -16.068 1.00 78.81 100 ALA A O 1
ATOM 782 N N . VAL A 1 101 ? 17.404 8.079 -16.847 1.00 79.31 101 VAL A N 1
ATOM 783 C CA . VAL A 1 101 ? 16.533 8.082 -15.664 1.00 79.31 101 VAL A CA 1
ATOM 784 C C . VAL A 1 101 ? 15.869 6.720 -15.475 1.00 79.31 101 VAL A C 1
ATOM 786 O O . VAL A 1 101 ? 15.853 6.216 -14.359 1.00 79.31 101 VAL A O 1
ATOM 789 N N . ALA A 1 102 ? 15.392 6.077 -16.542 1.00 83.44 102 ALA A N 1
ATOM 790 C CA . ALA A 1 102 ? 14.795 4.746 -16.471 1.00 83.44 102 ALA A CA 1
ATOM 791 C C . ALA A 1 102 ? 15.797 3.681 -16.000 1.00 83.44 102 ALA A C 1
ATOM 793 O O . ALA A 1 102 ? 15.431 2.820 -15.205 1.00 83.44 102 ALA A O 1
ATOM 794 N N . LYS A 1 103 ? 17.064 3.751 -16.432 1.00 84.06 103 LYS A N 1
ATOM 795 C CA . LYS A 1 103 ? 18.121 2.845 -15.954 1.00 84.06 103 LYS A CA 1
ATOM 796 C C . LYS A 1 103 ? 18.393 3.029 -14.462 1.00 84.06 103 LYS A C 1
ATOM 798 O O . LYS A 1 103 ? 18.388 2.045 -13.7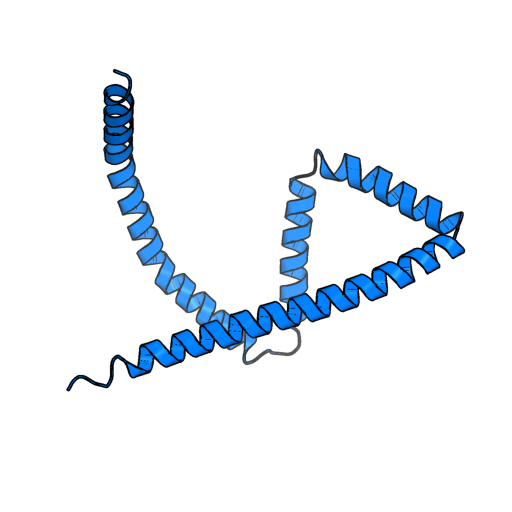32 1.00 84.06 103 LYS A O 1
ATOM 803 N N . VAL A 1 104 ? 18.576 4.272 -14.011 1.00 85.25 104 VAL A N 1
ATOM 804 C CA . VAL A 1 104 ? 18.841 4.583 -12.593 1.00 85.25 104 VAL A CA 1
ATOM 805 C C . VAL A 1 104 ? 17.635 4.243 -11.711 1.00 85.25 104 VAL A C 1
ATOM 807 O O . VAL A 1 104 ? 17.787 3.675 -10.630 1.00 85.25 104 VAL A O 1
ATOM 810 N N . ALA A 1 105 ? 16.426 4.555 -12.174 1.00 86.50 105 ALA A N 1
ATOM 811 C CA . ALA A 1 105 ? 15.195 4.201 -11.480 1.00 86.50 105 ALA A CA 1
ATOM 812 C C . ALA A 1 105 ? 14.997 2.681 -11.436 1.00 86.50 105 ALA A C 1
ATOM 814 O O . ALA A 1 105 ? 14.600 2.154 -10.403 1.00 86.50 105 ALA A O 1
ATOM 815 N N . GLY A 1 106 ? 15.323 1.969 -12.519 1.00 86.12 106 GLY A N 1
ATOM 816 C CA . GLY A 1 106 ? 15.268 0.510 -12.580 1.00 86.12 106 GLY A CA 1
ATOM 817 C C . GLY A 1 106 ? 16.201 -0.155 -11.571 1.00 86.12 106 GLY A C 1
ATOM 818 O O . GLY A 1 106 ? 15.775 -1.070 -10.871 1.00 86.12 106 GLY A O 1
ATOM 819 N N . THR A 1 107 ? 17.437 0.338 -11.430 1.00 89.38 107 THR A N 1
ATOM 820 C CA . THR A 1 107 ? 18.380 -0.180 -10.423 1.00 89.38 107 THR A CA 1
ATOM 821 C C . THR A 1 107 ? 17.919 0.112 -8.996 1.00 89.38 107 THR A C 1
ATOM 823 O O . THR A 1 107 ? 17.934 -0.786 -8.163 1.00 89.38 107 THR A O 1
ATOM 826 N N . GLN A 1 108 ? 17.425 1.324 -8.715 1.00 88.94 108 GLN A N 1
ATOM 827 C CA . GLN A 1 108 ? 16.915 1.651 -7.376 1.00 88.94 108 GLN A CA 1
ATOM 828 C C . GLN A 1 108 ? 15.657 0.858 -7.019 1.00 88.94 108 GLN A C 1
ATOM 830 O O . GLN A 1 108 ? 15.519 0.388 -5.894 1.00 88.94 108 GLN A O 1
ATOM 835 N N . LEU A 1 109 ? 14.747 0.678 -7.977 1.00 90.56 109 LEU A N 1
ATOM 836 C CA . LEU A 1 109 ? 13.553 -0.133 -7.783 1.00 90.56 109 LEU A CA 1
ATOM 837 C C . LEU A 1 109 ? 13.918 -1.595 -7.519 1.00 90.56 109 LEU A C 1
ATOM 839 O O . LEU A 1 109 ? 13.286 -2.229 -6.677 1.00 90.56 109 LEU A O 1
ATOM 843 N N . TYR A 1 110 ? 14.935 -2.119 -8.206 1.00 88.19 110 TYR A N 1
ATOM 844 C CA . TYR A 1 110 ? 15.440 -3.466 -7.966 1.00 88.19 110 TYR A CA 1
ATOM 845 C C . TYR A 1 110 ? 16.008 -3.613 -6.547 1.00 88.19 110 TYR A C 1
ATOM 847 O O . TYR A 1 110 ? 15.609 -4.534 -5.833 1.00 88.19 110 TYR A O 1
ATOM 855 N N . ASP A 1 111 ? 16.843 -2.673 -6.097 1.00 91.12 111 ASP A N 1
ATOM 856 C CA . ASP A 1 111 ? 17.411 -2.690 -4.742 1.00 91.12 111 ASP A CA 1
ATOM 857 C C . ASP A 1 111 ? 16.330 -2.549 -3.662 1.00 91.12 111 ASP A C 1
ATOM 859 O O . ASP A 1 111 ? 16.310 -3.311 -2.693 1.00 91.12 111 ASP A O 1
ATOM 863 N N . TRP A 1 112 ? 15.374 -1.633 -3.840 1.00 89.06 112 TRP A N 1
ATOM 864 C CA . TRP A 1 112 ? 14.238 -1.477 -2.925 1.00 89.06 112 TRP A CA 1
ATOM 865 C C . TRP A 1 112 ? 13.315 -2.690 -2.923 1.00 89.06 112 TRP A C 1
ATOM 867 O O . TRP A 1 112 ? 12.815 -3.071 -1.866 1.00 89.06 112 TRP A O 1
ATOM 877 N N . SER A 1 113 ? 13.099 -3.317 -4.079 1.00 89.81 113 SER A N 1
ATOM 878 C CA . SER A 1 113 ? 12.335 -4.560 -4.176 1.00 89.81 113 SER A CA 1
ATOM 879 C C . SER A 1 113 ? 13.032 -5.680 -3.412 1.00 89.81 113 SER A C 1
ATOM 881 O O . SER A 1 113 ? 12.381 -6.406 -2.662 1.00 89.81 113 SER A O 1
ATOM 883 N N . LEU A 1 114 ? 14.351 -5.812 -3.565 1.00 91.06 114 LEU A N 1
ATOM 884 C CA . LEU A 1 114 ? 15.134 -6.820 -2.860 1.00 91.06 114 LEU A CA 1
ATOM 885 C C . LEU A 1 114 ? 15.124 -6.564 -1.348 1.00 91.06 114 LEU A C 1
ATOM 887 O O . LEU A 1 114 ? 14.857 -7.476 -0.568 1.00 91.06 114 LEU A O 1
ATOM 891 N N . GLN A 1 115 ? 15.338 -5.318 -0.927 1.00 89.44 115 GLN A N 1
ATOM 892 C CA . GLN A 1 115 ? 15.315 -4.935 0.483 1.00 89.44 115 GLN A CA 1
ATOM 893 C C . GLN A 1 115 ? 13.923 -5.109 1.100 1.00 89.44 115 GLN A C 1
ATOM 895 O O . GLN A 1 115 ? 13.804 -5.588 2.227 1.00 89.44 115 GLN A O 1
ATOM 900 N N . GLY A 1 116 ? 12.870 -4.767 0.359 1.00 91.56 116 GLY A N 1
ATOM 901 C CA . GLY A 1 116 ? 11.486 -4.988 0.761 1.00 91.56 116 GLY A CA 1
ATOM 902 C C . GLY A 1 116 ? 11.170 -6.473 0.906 1.00 91.56 116 GLY A C 1
ATOM 903 O O . GLY A 1 116 ? 10.602 -6.877 1.919 1.00 91.56 116 GLY A O 1
ATOM 904 N N . TYR A 1 117 ? 11.601 -7.301 -0.049 1.00 89.69 117 TYR A N 1
ATOM 905 C CA . TYR A 1 117 ? 11.448 -8.752 0.034 1.00 89.69 117 TYR A CA 1
ATOM 906 C C . TYR A 1 117 ? 12.162 -9.321 1.265 1.00 89.69 117 TYR A C 1
ATOM 908 O O . TYR A 1 117 ? 11.546 -10.041 2.046 1.00 89.69 117 TYR A O 1
ATOM 916 N N . ILE A 1 118 ? 13.420 -8.932 1.498 1.00 90.19 118 ILE A N 1
ATOM 917 C CA . ILE A 1 118 ? 14.194 -9.368 2.668 1.00 90.19 118 ILE A CA 1
ATOM 918 C C . ILE A 1 118 ? 13.530 -8.908 3.974 1.00 90.19 118 ILE A C 1
ATOM 920 O O . ILE A 1 118 ? 13.466 -9.679 4.930 1.00 90.19 118 ILE A O 1
ATOM 924 N N . ALA A 1 119 ? 13.011 -7.679 4.030 1.00 91.94 119 ALA A N 1
ATOM 925 C CA . ALA A 1 119 ? 12.318 -7.155 5.207 1.00 91.94 119 ALA A CA 1
ATOM 926 C C . ALA A 1 119 ? 11.007 -7.905 5.491 1.00 91.94 119 ALA A C 1
ATOM 928 O O . ALA A 1 119 ? 10.685 -8.196 6.641 1.00 91.94 119 ALA A O 1
ATOM 929 N N . VAL A 1 120 ? 10.251 -8.256 4.452 1.00 90.19 120 VAL A N 1
ATOM 930 C CA . VAL A 1 120 ? 9.038 -9.069 4.601 1.00 90.19 120 VAL A CA 1
ATOM 931 C C . VAL A 1 120 ? 9.397 -10.493 5.025 1.00 90.19 120 VAL A C 1
ATOM 933 O O . VAL A 1 120 ? 8.760 -11.044 5.924 1.00 90.19 120 VAL A O 1
ATOM 936 N N . GLU A 1 121 ? 10.434 -11.082 4.432 1.00 86.56 121 GLU A N 1
ATOM 937 C CA . GLU A 1 121 ? 10.903 -12.422 4.780 1.00 86.56 121 GLU A CA 1
ATOM 938 C C . GLU A 1 121 ? 11.414 -12.488 6.229 1.00 86.56 121 GLU A C 1
ATOM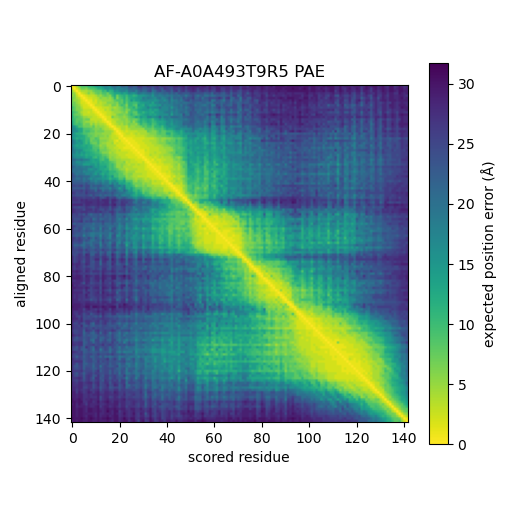 940 O O . GLU A 1 121 ? 11.118 -13.450 6.945 1.00 86.56 121 GLU A O 1
ATOM 945 N N . SER A 1 122 ? 12.134 -11.464 6.698 1.00 85.56 122 SER A N 1
ATOM 946 C CA . SER A 1 122 ? 12.619 -11.388 8.081 1.00 85.56 122 SER A CA 1
ATOM 947 C C . SER A 1 122 ? 11.466 -11.228 9.072 1.00 85.56 122 SER A C 1
ATOM 949 O O . SER A 1 122 ? 11.380 -12.001 10.028 1.00 85.56 122 SER A O 1
ATOM 951 N N . LEU A 1 123 ? 10.509 -10.337 8.793 1.00 89.69 123 LEU A N 1
ATOM 952 C CA . LEU A 1 123 ? 9.296 -10.181 9.598 1.00 89.69 123 LEU A CA 1
ATOM 953 C C . LEU A 1 123 ? 8.459 -11.464 9.635 1.00 89.69 123 LEU A C 1
ATOM 955 O O . LEU A 1 123 ? 7.930 -11.824 10.691 1.00 89.69 123 LEU A O 1
ATOM 959 N N . TRP A 1 124 ? 8.346 -12.185 8.516 1.00 85.31 124 TRP A N 1
ATOM 960 C CA . TRP A 1 124 ? 7.676 -13.484 8.483 1.00 85.31 124 TRP A CA 1
ATOM 961 C C . TRP A 1 124 ? 8.417 -14.491 9.361 1.00 85.31 124 TRP A C 1
ATOM 963 O O . TRP A 1 124 ? 7.800 -15.142 10.210 1.00 85.31 124 TRP A O 1
ATOM 973 N N . LYS A 1 125 ? 9.733 -14.643 9.178 1.00 81.25 125 LYS A N 1
ATOM 974 C CA . LYS A 1 125 ? 10.553 -15.598 9.939 1.00 81.25 125 LYS A CA 1
ATOM 975 C C . LYS A 1 125 ? 10.514 -15.307 11.439 1.00 81.25 125 LYS A C 1
ATOM 977 O O . LYS A 1 125 ? 10.408 -16.254 12.220 1.00 81.25 125 LYS A O 1
ATOM 982 N N . ASP A 1 126 ? 10.518 -14.043 11.847 1.00 80.50 126 ASP A N 1
ATOM 983 C CA . ASP A 1 126 ? 10.408 -13.650 13.254 1.00 80.50 126 ASP A CA 1
ATOM 984 C C . ASP A 1 126 ? 9.010 -13.908 13.826 1.00 80.50 126 ASP A C 1
ATOM 986 O O . ASP A 1 126 ? 8.890 -14.440 14.933 1.00 80.50 126 ASP A O 1
ATOM 990 N N . ASN A 1 127 ? 7.946 -13.651 13.057 1.00 73.31 127 ASN A N 1
ATOM 991 C CA . ASN A 1 127 ? 6.587 -14.032 13.450 1.00 73.31 127 ASN A CA 1
ATOM 992 C C . ASN A 1 127 ? 6.428 -15.556 13.565 1.00 73.31 127 ASN A C 1
ATOM 994 O O . ASN A 1 127 ? 5.834 -16.044 14.528 1.00 73.31 127 ASN A O 1
ATOM 998 N N . ALA A 1 128 ? 7.001 -16.330 12.639 1.00 72.75 128 ALA A N 1
ATOM 999 C CA . ALA A 1 128 ? 6.977 -17.791 12.678 1.00 72.75 128 ALA A CA 1
ATOM 1000 C C . ALA A 1 128 ? 7.782 -18.353 13.864 1.00 72.75 128 ALA A C 1
ATOM 1002 O O . ALA A 1 128 ? 7.351 -19.322 14.497 1.00 72.75 128 ALA A O 1
ATOM 1003 N N . LYS A 1 129 ? 8.920 -17.734 14.209 1.00 65.00 129 LYS A N 1
ATOM 1004 C CA . LYS A 1 129 ? 9.703 -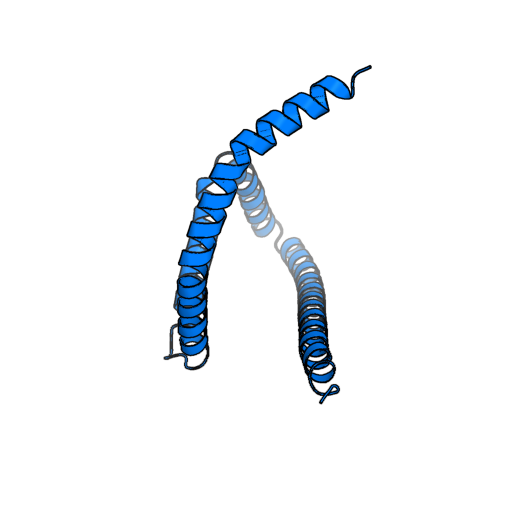18.072 15.409 1.00 65.00 129 LYS A CA 1
ATOM 1005 C C . LYS A 1 129 ? 8.949 -17.725 16.693 1.00 65.00 129 LYS A C 1
ATOM 1007 O O . LYS A 1 129 ? 8.871 -18.583 17.571 1.00 65.00 129 LYS A O 1
ATOM 1012 N N . LYS A 1 130 ? 8.312 -16.550 16.785 1.00 61.53 130 LYS A N 1
ATOM 1013 C CA . LYS A 1 130 ? 7.436 -16.199 17.921 1.00 61.53 130 LYS A CA 1
ATOM 1014 C C . LYS A 1 130 ? 6.272 -17.181 18.075 1.00 61.53 130 LYS A C 1
ATOM 1016 O O . LYS A 1 130 ? 6.026 -17.648 19.185 1.00 61.53 130 LYS A O 1
ATOM 1021 N N . LYS A 1 131 ? 5.621 -17.582 16.973 1.00 57.53 131 LYS A N 1
ATOM 1022 C CA . LYS A 1 131 ? 4.551 -18.601 16.989 1.00 57.53 131 LYS A CA 1
ATOM 1023 C C . LYS A 1 131 ? 5.037 -19.979 17.463 1.00 57.53 131 LYS A C 1
ATOM 1025 O O . LYS A 1 131 ? 4.271 -20.704 18.090 1.00 57.53 131 LYS A O 1
ATOM 1030 N N . LYS A 1 132 ? 6.290 -20.359 17.173 1.00 56.75 132 LYS A N 1
ATOM 1031 C CA . LYS A 1 132 ? 6.889 -21.625 17.645 1.00 56.75 132 LYS A CA 1
ATOM 1032 C C . LYS A 1 132 ? 7.371 -21.568 19.100 1.00 56.75 132 LYS A C 1
ATOM 1034 O O . LYS A 1 132 ? 7.305 -22.594 19.768 1.00 56.75 132 LYS A O 1
ATOM 1039 N N . SER A 1 133 ? 7.821 -20.408 19.583 1.00 55.72 133 SER A N 1
ATOM 1040 C CA . SER A 1 133 ? 8.229 -20.208 20.984 1.00 55.72 133 SER A CA 1
ATOM 1041 C C . SER A 1 133 ? 7.033 -20.310 21.929 1.00 55.72 133 SER A C 1
ATOM 1043 O O . SER A 1 133 ? 7.058 -21.128 22.839 1.00 55.72 133 SER A O 1
ATOM 1045 N N . GLY A 1 134 ? 5.931 -19.608 21.633 1.00 52.59 134 GLY A N 1
ATOM 1046 C CA . GLY A 1 134 ? 4.726 -19.646 22.474 1.00 52.59 134 GLY A CA 1
ATOM 1047 C C . GLY A 1 134 ? 4.040 -21.017 22.554 1.00 52.59 134 GLY A C 1
ATOM 1048 O O . GLY A 1 134 ? 3.241 -21.245 23.449 1.00 52.59 134 GLY A O 1
ATOM 1049 N N . LYS A 1 135 ? 4.363 -21.957 21.650 1.00 46.28 135 LYS A N 1
ATOM 1050 C CA . LYS A 1 135 ? 3.859 -23.342 21.695 1.00 46.28 135 LYS A CA 1
ATOM 1051 C C . LYS A 1 135 ? 4.751 -24.291 22.514 1.00 46.28 135 LYS A C 1
ATOM 1053 O O . LYS A 1 135 ? 4.322 -25.404 22.805 1.00 46.28 135 LYS A O 1
ATOM 1058 N N . LYS A 1 136 ? 5.986 -23.897 22.857 1.00 45.56 136 LYS A N 1
ATOM 1059 C CA . LYS A 1 136 ? 6.875 -24.693 23.724 1.00 45.56 136 LYS A CA 1
ATOM 1060 C C . LYS A 1 136 ? 6.688 -24.380 25.208 1.00 45.56 136 LYS A C 1
ATOM 1062 O O . LYS A 1 136 ? 6.813 -25.304 26.001 1.00 45.56 136 LYS A O 1
ATOM 1067 N N . ASP A 1 137 ? 6.324 -23.149 25.557 1.00 49.03 137 ASP A N 1
ATOM 1068 C CA . ASP A 1 137 ? 6.119 -22.758 26.960 1.00 49.03 137 ASP A CA 1
ATOM 1069 C C . ASP A 1 137 ? 4.831 -23.346 27.577 1.00 49.03 137 ASP A C 1
ATOM 1071 O O . ASP A 1 137 ? 4.750 -23.508 28.788 1.00 49.03 137 ASP A O 1
ATOM 1075 N N . ASP A 1 138 ? 3.859 -23.769 26.759 1.00 46.50 138 ASP A N 1
ATOM 1076 C CA . ASP A 1 138 ? 2.579 -24.336 27.227 1.00 46.50 138 ASP A CA 1
ATOM 1077 C C . ASP A 1 138 ? 2.608 -25.869 27.448 1.00 46.50 138 ASP A C 1
ATOM 1079 O O . ASP A 1 138 ? 1.674 -26.448 27.989 1.00 46.50 138 ASP A O 1
ATOM 1083 N N . LYS A 1 139 ? 3.689 -26.566 27.056 1.00 45.34 139 LYS A N 1
ATOM 1084 C CA . LYS A 1 139 ? 3.828 -28.034 27.221 1.00 45.34 139 LYS A CA 1
ATOM 1085 C C . LYS A 1 139 ? 4.781 -28.471 28.342 1.00 45.34 139 LYS A C 1
ATOM 1087 O O . LYS A 1 139 ? 5.092 -29.655 28.434 1.00 45.34 139 LYS A O 1
ATOM 1092 N N . GLY A 1 140 ? 5.256 -27.538 29.168 1.00 42.38 140 GLY A N 1
ATOM 1093 C CA . GLY A 1 140 ? 6.216 -27.804 30.250 1.00 42.38 140 GLY A CA 1
ATOM 1094 C C . GLY A 1 140 ? 5.621 -27.956 31.652 1.00 42.38 140 GLY A C 1
ATOM 1095 O O . GLY A 1 140 ? 6.381 -28.175 32.588 1.00 42.38 140 GLY A O 1
ATOM 1096 N N . SER A 1 141 ? 4.300 -27.846 31.806 1.00 40.59 141 SER A N 1
ATOM 1097 C CA . SER A 1 141 ? 3.642 -27.858 33.117 1.00 40.59 141 SER A CA 1
ATOM 1098 C C . SER A 1 141 ? 2.515 -28.886 33.146 1.00 40.59 141 SER A C 1
ATOM 1100 O O . SER A 1 141 ? 1.343 -28.524 33.089 1.00 40.59 141 SER A O 1
ATOM 1102 N N . HIS A 1 142 ? 2.873 -30.166 33.190 1.00 38.88 142 HIS A N 1
ATOM 1103 C CA . HIS A 1 142 ? 2.012 -31.235 33.694 1.00 38.88 142 HIS A CA 1
ATOM 1104 C C . HIS A 1 142 ? 2.868 -32.369 34.249 1.00 38.88 142 HIS A C 1
ATOM 1106 O O . HIS A 1 142 ? 3.876 -32.709 33.588 1.00 38.88 142 HIS A O 1
#